Protein AF-D4M125-F1 (afdb_monomer_lite)

Foldseek 3Di:
DEDQDPVVQVVVCCVVPVADWDWDPVVCVVVVFTKIAGPDPVFRVWIWTDPPQWIWTAGPVGDIDIYGHDNPLQKKKWKWFDAPVDIDIDIGRALVVSLVVVVVQCVVRVHDDPSVVSSVQRVCCVVVVHQKDDDPTMIMGMDGDHD

pLDDT: mean 93.66, std 6.34, range [63.97, 98.5]

Structure (mmCIF, N/CA/C/O backbone):
data_AF-D4M125-F1
#
_entry.id   AF-D4M125-F1
#
loop_
_atom_site.group_PDB
_atom_site.id
_atom_site.type_symbol
_atom_site.label_atom_id
_atom_site.label_alt_id
_atom_site.label_comp_id
_atom_site.label_asym_id
_atom_site.label_entity_id
_atom_site.label_seq_id
_atom_site.pdbx_PDB_ins_code
_atom_site.Cartn_x
_atom_site.Cartn_y
_atom_site.Cartn_z
_atom_site.occupancy
_atom_site.B_iso_or_equiv
_atom_site.auth_seq_id
_atom_site.auth_comp_id
_atom_site.auth_asym_id
_atom_site.auth_atom_id
_atom_site.pdbx_PDB_model_num
ATOM 1 N N . MET A 1 1 ? -1.508 -0.559 -14.530 1.00 91.12 1 MET A N 1
ATOM 2 C CA . MET A 1 1 ? -2.003 -1.631 -13.635 1.00 91.12 1 MET A CA 1
ATOM 3 C C . MET A 1 1 ? -1.447 -1.411 -12.237 1.00 91.12 1 MET A C 1
ATOM 5 O O . MET A 1 1 ? -0.547 -0.586 -12.113 1.00 91.12 1 MET A O 1
ATOM 9 N N . THR A 1 2 ? -1.964 -2.113 -11.230 1.00 91.69 2 THR A N 1
ATOM 10 C CA . THR A 1 2 ? -1.519 -1.994 -9.834 1.00 91.69 2 THR A CA 1
ATOM 11 C C . THR A 1 2 ? -1.213 -3.380 -9.275 1.00 91.69 2 THR A C 1
ATOM 13 O O . THR A 1 2 ? -1.972 -4.312 -9.533 1.00 91.69 2 THR A O 1
ATOM 16 N N . VAL A 1 3 ? -0.116 -3.501 -8.535 1.00 90.19 3 VAL A N 1
ATOM 17 C CA . VAL A 1 3 ? 0.387 -4.733 -7.909 1.00 90.19 3 VAL A CA 1
ATOM 18 C C . VAL A 1 3 ? 0.738 -4.479 -6.445 1.00 90.19 3 VAL A C 1
ATOM 20 O O . VAL A 1 3 ? 0.875 -3.324 -6.035 1.00 90.19 3 VAL A O 1
ATOM 23 N N . LYS A 1 4 ? 0.899 -5.543 -5.653 1.00 86.69 4 LYS A N 1
ATOM 24 C CA . LYS A 1 4 ? 1.060 -5.434 -4.195 1.00 86.69 4 LYS A CA 1
ATOM 25 C C . LYS A 1 4 ? 2.495 -5.191 -3.743 1.00 86.69 4 LYS A C 1
ATOM 27 O O . LYS A 1 4 ? 2.733 -4.811 -2.600 1.00 86.69 4 LYS A O 1
ATOM 32 N N . SER A 1 5 ? 3.473 -5.435 -4.609 1.00 85.75 5 SER A N 1
ATOM 33 C CA . SER A 1 5 ? 4.883 -5.297 -4.256 1.00 85.75 5 SER A CA 1
ATOM 34 C C . SER A 1 5 ? 5.735 -4.880 -5.445 1.00 85.75 5 SER A C 1
ATOM 36 O O . SER A 1 5 ? 5.352 -5.046 -6.602 1.00 85.75 5 SER A O 1
ATOM 38 N N . ILE A 1 6 ? 6.931 -4.365 -5.154 1.00 88.00 6 ILE A N 1
ATOM 39 C CA . ILE A 1 6 ? 7.915 -4.044 -6.191 1.00 88.00 6 ILE A CA 1
ATOM 40 C C . ILE A 1 6 ? 8.361 -5.296 -6.959 1.00 88.00 6 ILE A C 1
ATOM 42 O O . ILE A 1 6 ? 8.605 -5.215 -8.157 1.00 88.00 6 ILE A O 1
ATOM 46 N N . GLN A 1 7 ? 8.408 -6.464 -6.306 1.00 90.94 7 GLN A N 1
ATOM 47 C CA . GLN A 1 7 ? 8.738 -7.725 -6.973 1.00 90.94 7 GLN A CA 1
ATOM 48 C C . GLN A 1 7 ? 7.661 -8.103 -7.994 1.00 90.94 7 GLN A C 1
ATOM 50 O O . GLN A 1 7 ? 7.986 -8.376 -9.144 1.00 90.94 7 GLN A O 1
ATOM 55 N N . GLU A 1 8 ? 6.384 -8.033 -7.608 1.00 93.56 8 GLU A N 1
ATOM 56 C CA . GLU A 1 8 ? 5.275 -8.246 -8.546 1.00 93.56 8 GLU A CA 1
ATOM 57 C C . GLU A 1 8 ? 5.295 -7.217 -9.683 1.00 93.56 8 GLU A C 1
ATOM 59 O O . GLU A 1 8 ? 4.947 -7.543 -10.816 1.00 93.56 8 GLU A O 1
ATOM 64 N N . ALA A 1 9 ? 5.736 -5.983 -9.413 1.00 95.62 9 ALA A N 1
ATOM 65 C CA . ALA A 1 9 ? 5.860 -4.975 -10.460 1.00 95.62 9 ALA A CA 1
ATOM 66 C C . ALA A 1 9 ? 6.909 -5.378 -11.491 1.00 95.62 9 ALA A C 1
ATOM 68 O O . ALA A 1 9 ? 6.642 -5.289 -12.687 1.00 95.62 9 ALA A O 1
ATOM 69 N N . TRP A 1 10 ? 8.069 -5.860 -11.042 1.00 96.06 10 TRP A N 1
ATOM 70 C CA . TRP A 1 10 ? 9.101 -6.390 -11.929 1.00 96.06 10 TRP A CA 1
ATOM 71 C C . TRP A 1 10 ? 8.623 -7.624 -12.702 1.00 96.06 10 TRP A C 1
ATOM 73 O O . TRP A 1 10 ? 8.891 -7.730 -13.898 1.00 96.06 10 TRP A O 1
ATOM 83 N N . ASP A 1 11 ? 7.851 -8.511 -12.072 1.00 95.81 11 ASP A N 1
ATOM 84 C CA . ASP A 1 11 ? 7.271 -9.678 -12.745 1.00 95.81 11 ASP A CA 1
ATOM 85 C C . ASP A 1 11 ? 6.280 -9.270 -13.853 1.00 95.81 11 ASP A C 1
ATOM 87 O O . ASP A 1 11 ? 6.273 -9.874 -14.927 1.00 95.81 11 ASP A O 1
ATOM 91 N N . GLU A 1 12 ? 5.460 -8.235 -13.635 1.00 96.75 12 GLU A N 1
ATOM 92 C CA . GLU A 1 12 ? 4.576 -7.676 -14.669 1.00 96.75 12 GLU A CA 1
ATOM 93 C C . GLU A 1 12 ? 5.353 -6.933 -15.762 1.00 96.75 12 GLU A C 1
ATOM 95 O O . GLU A 1 12 ? 5.063 -7.098 -16.949 1.00 96.75 12 GLU A O 1
ATOM 100 N N . VAL A 1 13 ? 6.380 -6.160 -15.396 1.00 97.00 13 VAL A N 1
ATOM 101 C CA . VAL A 1 13 ? 7.263 -5.493 -16.363 1.00 97.00 13 VAL A CA 1
ATOM 102 C C . VAL A 1 13 ? 7.910 -6.512 -17.296 1.00 97.00 13 VAL A C 1
ATOM 104 O O . VAL A 1 13 ? 7.877 -6.301 -18.503 1.00 97.00 13 VAL A O 1
ATOM 107 N N . ASN A 1 14 ? 8.379 -7.655 -16.791 1.00 95.25 14 ASN A N 1
ATOM 108 C CA . ASN A 1 14 ? 8.971 -8.719 -17.611 1.00 95.25 14 ASN A CA 1
ATOM 109 C C . ASN A 1 14 ? 7.987 -9.361 -18.608 1.00 95.25 14 ASN A C 1
ATOM 111 O O . ASN A 1 14 ? 8.410 -9.933 -19.612 1.00 95.25 14 ASN A O 1
ATOM 115 N N . LYS A 1 15 ? 6.671 -9.261 -18.376 1.00 95.50 15 LYS A N 1
ATOM 116 C CA . LYS A 1 15 ? 5.645 -9.698 -19.344 1.00 95.50 15 LYS A CA 1
ATOM 117 C C . LYS A 1 15 ? 5.403 -8.652 -20.433 1.00 95.50 15 LYS A C 1
ATOM 119 O O . LYS A 1 15 ? 5.080 -9.006 -21.564 1.00 95.50 15 LYS A O 1
ATOM 124 N N . ILE A 1 16 ? 5.511 -7.371 -20.079 1.00 94.31 16 ILE A N 1
ATOM 125 C CA . ILE A 1 16 ? 5.239 -6.219 -20.955 1.00 94.31 16 ILE A CA 1
ATOM 126 C C . ILE A 1 16 ? 6.472 -5.858 -21.797 1.00 94.31 16 ILE A C 1
ATOM 128 O O . ILE A 1 16 ? 6.336 -5.382 -22.924 1.00 94.31 16 ILE A O 1
ATOM 132 N N . PHE A 1 17 ? 7.663 -6.081 -21.246 1.00 94.06 17 PHE A N 1
ATOM 133 C CA . PHE A 1 17 ? 8.961 -5.715 -21.793 1.00 94.06 17 PHE A CA 1
ATOM 134 C C . PHE A 1 17 ? 9.794 -6.982 -22.047 1.00 94.06 17 PHE A C 1
ATOM 136 O O . PHE A 1 17 ? 10.616 -7.357 -21.215 1.00 94.06 17 PHE A O 1
ATOM 143 N N . PRO A 1 18 ? 9.579 -7.679 -23.178 1.00 87.69 18 PRO A N 1
ATOM 144 C CA . PRO A 1 18 ? 10.180 -8.987 -23.453 1.00 87.69 18 PRO A CA 1
ATOM 145 C C . PRO A 1 18 ? 11.632 -8.878 -23.957 1.00 87.69 18 PRO A C 1
ATOM 147 O O . PRO A 1 18 ? 12.039 -9.624 -24.846 1.00 87.69 18 PRO A O 1
ATOM 150 N N . TYR A 1 19 ? 12.395 -7.917 -23.441 1.00 91.00 19 TYR A N 1
ATOM 151 C CA . TYR A 1 19 ? 13.776 -7.650 -23.833 1.00 91.00 19 TYR A CA 1
ATOM 152 C C . TYR A 1 19 ? 14.682 -7.787 -22.619 1.00 91.00 19 TYR A C 1
ATOM 154 O O . TYR A 1 19 ? 14.288 -7.425 -21.511 1.00 91.00 19 TYR A O 1
ATOM 162 N N . ASP A 1 20 ? 15.917 -8.222 -22.844 1.00 94.94 20 ASP A N 1
ATOM 163 C CA . ASP A 1 20 ? 16.964 -8.055 -21.844 1.00 94.94 20 ASP A CA 1
ATOM 164 C C . ASP A 1 20 ? 17.232 -6.558 -21.630 1.00 94.94 20 ASP A C 1
ATOM 166 O O . ASP A 1 20 ? 17.145 -5.750 -22.564 1.00 94.94 20 ASP A O 1
ATOM 170 N N . TYR A 1 21 ? 17.547 -6.175 -20.395 1.00 96.56 21 TYR A N 1
ATOM 171 C CA . TYR A 1 21 ? 17.801 -4.788 -20.024 1.00 96.56 21 TYR A CA 1
ATOM 172 C C . TYR A 1 21 ? 18.906 -4.665 -18.982 1.00 96.56 21 TYR A C 1
ATOM 174 O O . TYR A 1 21 ? 19.098 -5.532 -18.130 1.00 96.56 21 TYR A O 1
ATOM 182 N N . GLU A 1 22 ? 19.608 -3.538 -19.020 1.00 97.69 22 GLU A N 1
ATOM 183 C CA . GLU A 1 22 ? 20.671 -3.206 -18.078 1.00 97.69 22 GLU A CA 1
ATOM 184 C C . GLU A 1 22 ? 20.505 -1.788 -17.544 1.00 97.69 22 GLU A C 1
ATOM 186 O O . GLU A 1 22 ? 20.029 -0.875 -18.227 1.00 97.69 22 GLU A O 1
ATOM 191 N N . LYS A 1 23 ? 20.918 -1.588 -16.290 1.00 98.06 23 LYS A N 1
ATOM 192 C CA . LYS A 1 23 ? 20.870 -0.275 -15.653 1.00 98.06 23 LYS A CA 1
ATOM 193 C C . LYS A 1 23 ? 21.834 0.680 -16.353 1.00 98.06 23 LYS A C 1
ATOM 195 O O . LYS A 1 23 ? 23.032 0.426 -16.435 1.00 98.06 23 LYS A O 1
ATOM 200 N N . ASN A 1 24 ? 21.329 1.832 -16.778 1.00 98.00 24 ASN A N 1
ATOM 201 C CA . ASN A 1 24 ? 22.149 2.899 -17.332 1.00 98.00 24 ASN A CA 1
ATOM 202 C C . ASN A 1 24 ? 22.497 3.902 -16.229 1.00 98.00 24 ASN A C 1
ATOM 204 O O . ASN A 1 24 ? 21.663 4.711 -15.816 1.00 98.00 24 ASN A O 1
ATOM 208 N N . GLU A 1 25 ? 23.737 3.852 -15.743 1.00 98.19 25 GLU A N 1
ATOM 209 C CA . GLU A 1 25 ? 24.190 4.684 -14.622 1.00 98.19 25 GLU A CA 1
ATOM 210 C C . GLU A 1 25 ? 24.164 6.185 -14.937 1.00 98.19 25 GLU A C 1
ATOM 212 O O . GLU A 1 25 ? 23.808 6.995 -14.081 1.00 98.19 25 GLU A O 1
ATOM 217 N N . THR A 1 26 ? 24.493 6.581 -16.170 1.00 98.00 26 THR A N 1
ATOM 218 C CA . THR A 1 26 ? 24.465 7.993 -16.573 1.00 98.00 26 THR A CA 1
ATOM 219 C C . THR A 1 26 ? 23.039 8.533 -16.600 1.00 98.00 26 THR A C 1
ATOM 221 O O . THR A 1 26 ? 22.777 9.586 -16.019 1.00 98.00 26 THR A O 1
ATOM 224 N N . ALA A 1 27 ? 22.108 7.806 -17.222 1.00 97.38 27 ALA A N 1
ATOM 225 C CA . ALA A 1 27 ? 20.701 8.190 -17.262 1.00 97.38 27 ALA A CA 1
ATOM 226 C C . ALA A 1 27 ? 20.093 8.209 -15.854 1.00 97.38 27 ALA A C 1
ATOM 228 O O . ALA A 1 27 ? 19.460 9.193 -15.476 1.00 97.38 27 ALA A O 1
ATOM 229 N N . SER A 1 28 ? 20.377 7.178 -15.052 1.00 98.31 28 SER A N 1
ATOM 230 C CA . SER A 1 28 ? 19.891 7.080 -13.672 1.00 98.31 28 SER A CA 1
ATOM 231 C C . SER A 1 28 ? 20.346 8.272 -12.826 1.00 98.31 28 SER A C 1
ATOM 233 O O . SER A 1 28 ? 19.556 8.896 -12.119 1.00 98.31 28 SER A O 1
ATOM 235 N N . LYS A 1 29 ? 21.630 8.639 -12.935 1.00 98.06 29 LYS A N 1
ATOM 236 C CA . LYS A 1 29 ? 22.196 9.791 -12.228 1.00 98.06 29 LYS A CA 1
ATOM 237 C C . LYS A 1 29 ? 21.549 11.108 -12.657 1.00 98.06 29 LYS A C 1
ATOM 239 O O . LYS A 1 29 ? 21.297 11.955 -11.806 1.00 98.06 29 LYS A O 1
ATOM 244 N N . ASN A 1 30 ? 21.301 11.288 -13.953 1.00 98.00 30 ASN A N 1
ATOM 245 C CA . ASN A 1 30 ? 20.698 12.512 -14.480 1.00 98.00 30 ASN A CA 1
ATOM 246 C C . ASN A 1 30 ? 19.226 12.657 -14.071 1.00 98.00 30 ASN A C 1
ATOM 248 O O . ASN A 1 30 ? 18.772 13.771 -13.827 1.00 98.00 30 ASN A O 1
ATOM 252 N N . ALA A 1 31 ? 18.494 11.545 -13.995 1.00 97.00 31 ALA A N 1
ATOM 253 C CA . ALA A 1 31 ? 17.075 11.531 -13.660 1.00 97.00 31 ALA A CA 1
ATOM 254 C C . ALA A 1 31 ? 16.798 11.564 -12.146 1.00 97.00 31 ALA A C 1
ATOM 256 O O . ALA A 1 31 ? 15.744 12.035 -11.724 1.00 97.00 31 ALA A O 1
ATOM 257 N N . GLY A 1 32 ? 17.741 11.086 -11.328 1.00 97.81 32 GLY A N 1
ATOM 258 C CA . GLY A 1 32 ? 17.578 10.970 -9.875 1.00 97.81 32 GLY A CA 1
ATOM 259 C C . GLY A 1 32 ? 16.877 9.684 -9.425 1.00 97.81 32 GLY A C 1
ATOM 260 O O . GLY A 1 32 ? 16.528 9.566 -8.254 1.00 97.81 32 GLY A O 1
ATOM 261 N N . TYR A 1 33 ? 16.687 8.723 -10.329 1.00 97.25 33 TYR A N 1
ATOM 262 C CA . TYR A 1 33 ? 16.075 7.420 -10.072 1.00 97.25 33 TYR A CA 1
ATOM 263 C C . TYR A 1 33 ? 16.640 6.357 -11.034 1.00 97.25 33 TYR A C 1
ATOM 265 O O . TYR A 1 33 ? 17.183 6.729 -12.076 1.00 97.25 33 TYR A O 1
ATOM 273 N N . PRO A 1 34 ? 16.577 5.048 -10.718 1.00 98.44 34 PRO A N 1
ATOM 274 C CA . PRO A 1 34 ? 17.118 4.014 -11.597 1.00 98.44 34 PRO A CA 1
ATOM 275 C C . PRO A 1 34 ? 16.403 3.953 -12.954 1.00 98.44 34 PRO A C 1
ATOM 277 O O . PRO A 1 34 ? 15.175 3.925 -13.032 1.00 98.44 34 PRO A O 1
ATOM 280 N N . ILE A 1 35 ? 17.194 3.896 -14.025 1.00 98.44 35 ILE A N 1
ATOM 281 C CA . ILE A 1 35 ? 16.732 3.712 -15.402 1.00 98.44 35 ILE A CA 1
ATOM 282 C C . ILE A 1 35 ? 17.445 2.501 -15.999 1.00 98.44 35 ILE A C 1
ATOM 284 O O . ILE A 1 35 ? 18.674 2.407 -15.933 1.00 98.44 35 ILE A O 1
ATOM 288 N N . TYR A 1 36 ? 16.677 1.611 -16.620 1.00 98.19 36 TYR A N 1
ATOM 289 C CA . TYR A 1 36 ? 17.164 0.395 -17.266 1.00 98.19 36 TYR A CA 1
ATOM 290 C C . TYR A 1 36 ? 16.824 0.429 -18.751 1.00 98.19 36 TYR A C 1
ATOM 292 O O . TYR A 1 36 ? 15.652 0.512 -19.100 1.00 98.19 36 TYR A O 1
ATOM 300 N N . TYR A 1 37 ? 17.827 0.381 -19.622 1.00 97.94 37 TYR A N 1
ATOM 301 C CA . TYR A 1 37 ? 17.621 0.372 -21.072 1.00 97.94 37 TYR A CA 1
ATOM 302 C C . TYR A 1 37 ? 17.652 -1.052 -21.608 1.00 97.94 37 TYR A C 1
ATOM 304 O O . TYR A 1 37 ? 18.399 -1.888 -21.102 1.00 97.94 37 TYR A O 1
ATOM 312 N N . SER A 1 38 ? 16.878 -1.298 -22.663 1.00 97.38 38 SER A N 1
ATOM 313 C CA . SER A 1 38 ? 16.978 -2.520 -23.459 1.00 97.38 38 SER A CA 1
ATOM 314 C C . SER A 1 38 ? 18.395 -2.705 -24.009 1.00 97.38 38 SER A C 1
ATOM 316 O O . SER A 1 38 ? 19.002 -1.763 -24.522 1.00 97.38 38 SER A O 1
ATOM 318 N N . THR A 1 39 ? 18.906 -3.932 -23.953 1.00 95.19 39 THR A N 1
ATOM 319 C CA . THR A 1 39 ? 20.179 -4.322 -24.582 1.00 95.19 39 THR A CA 1
ATOM 320 C C . THR A 1 39 ? 19.987 -4.888 -25.993 1.00 95.19 39 THR A C 1
ATOM 322 O O . THR A 1 39 ? 20.963 -5.151 -26.698 1.00 95.19 39 THR A O 1
ATOM 325 N N . THR A 1 40 ? 18.738 -5.043 -26.447 1.00 92.81 40 THR A N 1
ATOM 326 C CA . THR A 1 40 ? 18.417 -5.559 -27.786 1.00 92.81 40 THR A CA 1
ATOM 327 C C . THR A 1 40 ? 18.662 -4.492 -28.854 1.00 92.81 40 THR A C 1
ATOM 329 O O . THR A 1 40 ? 18.183 -3.367 -28.724 1.00 92.81 40 THR A O 1
ATOM 332 N N . SER A 1 41 ? 19.356 -4.847 -29.945 1.00 89.25 41 SER A N 1
ATOM 333 C CA . SER A 1 41 ? 19.747 -3.918 -31.022 1.00 89.25 41 SER A CA 1
ATOM 334 C C . SER A 1 41 ? 18.588 -3.155 -31.658 1.00 89.25 41 SER A C 1
ATOM 336 O O . SER A 1 41 ? 18.737 -1.980 -31.983 1.00 89.25 41 SER A O 1
ATOM 338 N N . ASP A 1 42 ? 17.442 -3.811 -31.805 1.00 90.12 42 ASP A N 1
ATOM 339 C CA . ASP A 1 42 ? 16.304 -3.272 -32.553 1.00 90.12 42 ASP A CA 1
ATOM 340 C C . ASP A 1 42 ? 15.419 -2.358 -31.693 1.00 90.12 42 ASP A C 1
ATOM 342 O O . ASP A 1 42 ? 14.537 -1.693 -32.220 1.00 90.12 42 ASP A O 1
ATOM 346 N N . HIS A 1 43 ? 15.672 -2.313 -30.379 1.00 92.31 43 HIS A N 1
ATOM 347 C CA . HIS A 1 43 ? 14.820 -1.662 -29.383 1.00 92.31 43 HIS A CA 1
ATOM 348 C C . HIS A 1 43 ? 15.629 -0.923 -28.307 1.00 92.31 43 HIS A C 1
ATOM 350 O O . HIS A 1 43 ? 15.183 -0.797 -27.167 1.00 92.31 43 HIS A O 1
ATOM 356 N N . GLN A 1 44 ? 16.828 -0.438 -28.647 1.00 92.62 44 GLN A N 1
ATOM 357 C CA . GLN A 1 44 ? 17.759 0.204 -27.701 1.00 92.62 44 GLN A CA 1
ATOM 358 C C . GLN A 1 44 ? 17.191 1.469 -27.041 1.00 92.62 44 GLN A C 1
ATOM 360 O O . GLN A 1 44 ? 17.668 1.880 -25.987 1.00 92.62 44 GLN A O 1
ATOM 365 N N . ASN A 1 45 ? 16.174 2.087 -27.647 1.00 94.19 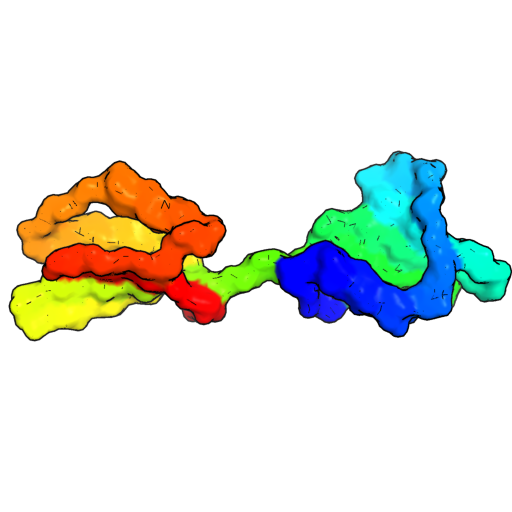45 ASN A N 1
ATOM 366 C CA . ASN A 1 45 ? 15.506 3.274 -27.118 1.00 94.19 45 ASN A CA 1
ATOM 367 C C . ASN A 1 45 ? 14.285 2.945 -26.251 1.00 94.19 45 ASN A C 1
ATOM 369 O O . ASN A 1 45 ? 13.559 3.859 -25.876 1.00 94.19 45 ASN A O 1
ATOM 373 N N . ASN A 1 46 ? 14.050 1.674 -25.925 1.00 96.94 46 ASN A N 1
ATOM 374 C CA . ASN A 1 46 ? 13.062 1.267 -24.933 1.00 96.94 46 ASN A CA 1
ATOM 375 C C . ASN A 1 46 ? 13.724 1.226 -23.544 1.00 96.94 46 ASN A C 1
ATOM 377 O O . ASN A 1 46 ? 14.851 0.740 -23.406 1.00 96.94 46 ASN A O 1
ATOM 381 N N . TRP A 1 47 ? 13.037 1.703 -22.502 1.00 97.94 47 TRP A N 1
ATOM 382 C CA . TRP A 1 47 ? 13.583 1.716 -21.138 1.00 97.94 47 TRP A CA 1
ATOM 383 C C . TRP A 1 47 ? 12.516 1.568 -20.055 1.00 97.94 47 TRP A C 1
ATOM 385 O O . TRP A 1 47 ? 11.334 1.825 -20.267 1.00 97.94 47 TRP A O 1
ATOM 395 N N . ILE A 1 48 ? 12.958 1.193 -18.860 1.00 98.50 48 ILE A N 1
ATOM 396 C CA . ILE A 1 48 ? 12.151 1.097 -17.648 1.00 98.50 48 ILE A CA 1
ATOM 397 C C . ILE A 1 48 ? 12.660 2.145 -16.657 1.00 98.50 48 ILE A C 1
ATOM 399 O O . ILE A 1 48 ? 13.855 2.190 -16.358 1.00 98.50 48 ILE A O 1
ATOM 403 N N . SER A 1 49 ? 11.758 2.977 -16.143 1.00 98.31 49 SER A N 1
ATOM 404 C CA . SER A 1 49 ? 12.023 3.909 -15.044 1.00 98.31 49 SER A CA 1
ATOM 405 C C . SER A 1 49 ? 11.501 3.316 -13.738 1.00 98.31 49 SER A C 1
ATOM 407 O O . SER A 1 49 ? 10.301 3.064 -13.617 1.00 98.31 49 SER A O 1
ATOM 409 N N . ASP A 1 50 ? 12.377 3.127 -12.754 1.00 97.50 50 ASP A N 1
ATOM 410 C CA . ASP A 1 50 ? 11.985 2.747 -11.396 1.00 97.50 50 ASP A CA 1
ATOM 411 C C . ASP A 1 50 ? 11.778 4.003 -10.552 1.00 97.50 50 ASP A C 1
ATOM 413 O O . ASP A 1 50 ? 12.732 4.665 -10.157 1.00 97.50 50 ASP A O 1
ATOM 417 N N . LEU A 1 51 ? 10.519 4.355 -10.301 1.00 95.62 51 LEU A N 1
ATOM 418 C CA . LEU A 1 51 ? 10.135 5.587 -9.610 1.00 95.62 51 LEU A CA 1
ATOM 419 C C . LEU A 1 51 ? 9.817 5.344 -8.124 1.00 95.62 51 LEU A C 1
ATOM 421 O O . LEU A 1 51 ? 9.261 6.215 -7.455 1.00 95.62 51 LEU A O 1
ATOM 425 N N . GLY A 1 52 ? 10.142 4.159 -7.597 1.00 90.06 52 GLY A N 1
ATOM 426 C CA . GLY A 1 52 ? 9.913 3.763 -6.207 1.00 90.06 52 GLY A CA 1
ATOM 427 C C . GLY A 1 52 ? 8.480 3.311 -5.914 1.00 90.06 52 GLY A C 1
ATOM 428 O O . GLY A 1 52 ? 8.283 2.224 -5.382 1.00 90.06 52 GLY A O 1
ATOM 429 N N . ASN A 1 53 ? 7.468 4.101 -6.288 1.00 88.75 53 ASN A N 1
ATOM 430 C CA . ASN A 1 53 ? 6.048 3.737 -6.128 1.00 88.75 53 ASN A CA 1
ATOM 431 C C . ASN A 1 53 ? 5.413 3.149 -7.399 1.00 88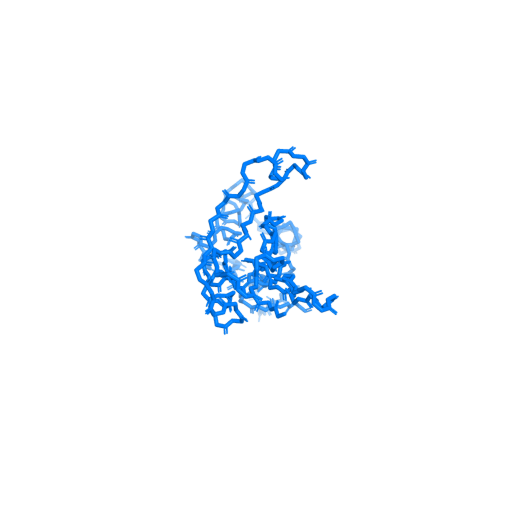.75 53 ASN A C 1
ATOM 433 O O . ASN A 1 53 ? 4.243 2.762 -7.400 1.00 88.75 53 ASN A O 1
ATOM 437 N N . ARG A 1 54 ? 6.160 3.115 -8.503 1.00 96.06 54 ARG A N 1
ATOM 438 C CA . ARG A 1 54 ? 5.753 2.500 -9.765 1.00 96.06 54 ARG A CA 1
ATOM 439 C C . ARG A 1 54 ? 6.966 2.195 -10.630 1.00 96.06 54 ARG A C 1
ATOM 441 O O . ARG A 1 54 ? 7.974 2.897 -10.554 1.00 96.06 54 ARG A O 1
ATOM 448 N N . LEU A 1 55 ? 6.806 1.223 -11.516 1.00 98.12 55 LEU A N 1
ATOM 449 C CA . LEU A 1 55 ? 7.669 1.048 -12.676 1.00 98.12 55 LEU A CA 1
ATOM 450 C C . LEU A 1 55 ? 6.957 1.611 -13.907 1.00 98.12 55 LEU A C 1
ATOM 452 O O . LEU A 1 55 ? 5.779 1.328 -14.140 1.00 98.12 55 LEU A O 1
ATOM 456 N N . GLU A 1 56 ? 7.665 2.414 -14.691 1.00 98.25 56 GLU A N 1
ATOM 457 C CA . GLU A 1 56 ? 7.168 2.952 -15.955 1.00 98.25 56 GLU A CA 1
ATOM 458 C C . GLU A 1 56 ? 7.966 2.364 -17.115 1.00 98.25 56 GLU A C 1
ATOM 460 O O . GLU A 1 56 ? 9.163 2.610 -17.249 1.00 98.25 56 GLU A O 1
ATOM 465 N N . VAL A 1 57 ? 7.292 1.579 -17.951 1.00 98.12 57 VAL A N 1
ATOM 466 C CA . VAL A 1 57 ? 7.857 0.974 -19.157 1.00 98.12 57 VAL A CA 1
ATOM 467 C C . VAL A 1 57 ? 7.626 1.920 -20.325 1.00 98.12 57 VAL A C 1
ATOM 469 O O . VAL A 1 57 ? 6.479 2.241 -20.628 1.00 98.12 57 VAL A O 1
ATOM 472 N N . ASN A 1 58 ? 8.696 2.357 -20.978 1.00 97.88 58 ASN A N 1
ATOM 473 C CA . ASN A 1 58 ? 8.676 3.326 -22.066 1.00 97.88 58 ASN A CA 1
ATOM 474 C C . ASN A 1 58 ? 9.142 2.674 -23.367 1.00 97.88 58 ASN A C 1
ATOM 476 O O . ASN A 1 58 ? 10.163 1.981 -23.401 1.00 97.88 58 ASN A O 1
ATOM 480 N N . PHE A 1 59 ? 8.395 2.931 -24.435 1.00 96.69 59 PHE A N 1
ATOM 481 C CA . PHE A 1 59 ? 8.666 2.427 -25.773 1.00 96.69 59 PHE A CA 1
ATOM 482 C C . PHE A 1 59 ? 9.074 3.569 -26.706 1.00 96.69 59 PHE A C 1
ATOM 484 O O . PHE A 1 59 ? 8.588 4.695 -26.601 1.00 96.69 59 PHE A O 1
ATOM 491 N N . GLU A 1 60 ? 9.945 3.265 -27.659 1.00 94.38 60 GLU A N 1
ATOM 492 C CA . GLU A 1 60 ? 10.496 4.200 -28.644 1.00 94.38 60 GLU A CA 1
ATOM 493 C C . GLU A 1 60 ? 9.441 4.794 -29.590 1.00 94.38 60 GLU A C 1
ATOM 495 O O . GLU A 1 60 ? 9.663 5.845 -30.188 1.00 94.38 60 GLU A O 1
ATOM 500 N N . ASP A 1 61 ? 8.266 4.165 -29.680 1.00 93.81 61 ASP A N 1
ATOM 501 C CA . ASP A 1 61 ? 7.093 4.691 -30.385 1.00 93.81 61 ASP A CA 1
ATOM 502 C C . ASP A 1 61 ? 6.314 5.757 -29.584 1.00 93.81 61 ASP A C 1
ATOM 504 O O . ASP A 1 61 ? 5.281 6.251 -30.039 1.00 93.81 61 ASP A O 1
ATOM 508 N N . GLY A 1 62 ? 6.812 6.126 -28.400 1.00 93.69 62 GLY A N 1
ATOM 509 C CA . GLY A 1 62 ? 6.247 7.149 -27.525 1.00 93.69 62 GLY A CA 1
ATOM 510 C C . GLY A 1 62 ? 5.168 6.641 -26.569 1.00 93.69 62 GLY A C 1
ATOM 511 O O . GLY A 1 62 ? 4.623 7.436 -25.802 1.00 93.69 62 GLY A O 1
ATOM 512 N N . ARG A 1 63 ? 4.834 5.344 -26.583 1.00 96.00 63 ARG A N 1
ATOM 513 C CA . ARG A 1 63 ? 3.915 4.758 -25.598 1.00 96.00 63 ARG A CA 1
ATOM 514 C C . ARG A 1 63 ? 4.617 4.532 -24.262 1.00 96.00 63 ARG A C 1
ATOM 516 O O . ARG A 1 63 ? 5.789 4.165 -24.218 1.00 96.00 63 ARG A O 1
ATOM 523 N N . SER A 1 64 ? 3.859 4.647 -23.172 1.00 96.88 64 SER A N 1
ATOM 524 C CA . SER A 1 64 ? 4.298 4.186 -21.856 1.00 96.88 64 SER A CA 1
ATOM 525 C C . SER A 1 64 ? 3.220 3.378 -21.133 1.00 96.88 64 SER A C 1
ATOM 527 O O . SER A 1 64 ? 2.017 3.565 -21.338 1.00 96.88 64 SER A O 1
ATOM 529 N N . VAL A 1 65 ? 3.660 2.439 -20.296 1.00 97.69 65 VAL A N 1
ATOM 530 C CA . VAL A 1 65 ? 2.805 1.599 -19.454 1.00 97.69 65 VAL A CA 1
ATOM 531 C C . VAL A 1 65 ? 3.279 1.711 -18.014 1.00 97.69 65 VAL A C 1
ATOM 533 O O . VAL A 1 65 ? 4.443 1.476 -17.709 1.00 97.69 65 VAL A O 1
ATOM 536 N N . ASN A 1 66 ? 2.356 2.051 -17.116 1.00 97.81 66 ASN A N 1
ATOM 537 C CA . ASN A 1 66 ? 2.637 2.191 -15.692 1.00 97.81 66 ASN A CA 1
ATOM 538 C C . ASN A 1 66 ? 2.185 0.951 -14.908 1.00 97.81 66 ASN A C 1
ATOM 540 O O . ASN A 1 66 ? 1.027 0.519 -15.014 1.00 97.81 66 ASN A O 1
ATOM 544 N N . VAL A 1 67 ? 3.087 0.429 -14.080 1.00 97.00 67 VAL A N 1
ATOM 545 C CA . VAL A 1 67 ? 2.850 -0.629 -13.094 1.00 97.00 67 VAL A CA 1
ATOM 546 C C . VAL A 1 67 ? 3.024 -0.017 -11.706 1.00 97.00 67 VAL A C 1
ATOM 548 O O . VAL A 1 67 ? 4.138 0.170 -11.229 1.00 97.00 67 VAL A O 1
ATOM 551 N N . TRP A 1 68 ? 1.913 0.366 -11.084 1.00 95.50 68 TRP A N 1
ATOM 552 C CA . TRP A 1 68 ? 1.896 0.989 -9.763 1.00 95.50 68 TRP A CA 1
ATOM 553 C C . TRP A 1 68 ? 2.098 -0.055 -8.672 1.00 95.50 68 TRP A C 1
ATOM 555 O O . TRP A 1 68 ? 1.420 -1.081 -8.669 1.00 95.50 68 TRP A O 1
ATOM 565 N N . VAL A 1 69 ? 2.991 0.229 -7.730 1.00 90.31 69 VAL A N 1
ATOM 566 C CA . VAL A 1 69 ? 3.145 -0.551 -6.504 1.00 90.31 69 VAL A CA 1
ATOM 567 C C . VAL A 1 69 ? 2.261 0.092 -5.453 1.00 90.31 69 VAL A C 1
ATOM 569 O O . VAL A 1 69 ? 2.537 1.199 -4.996 1.00 90.31 69 VAL A O 1
ATOM 572 N N . ASN A 1 70 ? 1.194 -0.603 -5.078 1.00 84.12 70 ASN A N 1
ATOM 573 C CA . ASN A 1 70 ? 0.405 -0.242 -3.916 1.00 84.12 70 ASN A CA 1
ATOM 574 C C . ASN A 1 70 ? 0.472 -1.393 -2.911 1.00 84.12 70 ASN A C 1
ATOM 576 O O . ASN A 1 70 ? -0.231 -2.392 -3.052 1.00 84.12 70 ASN A O 1
ATOM 580 N N . SER A 1 71 ? 1.364 -1.253 -1.930 1.00 63.97 71 SER A N 1
ATOM 581 C CA . SER A 1 71 ? 1.508 -2.209 -0.830 1.00 63.97 71 SER A CA 1
ATOM 582 C C . SER A 1 71 ? 0.449 -2.037 0.252 1.00 63.97 71 SER A C 1
ATOM 584 O O . SER A 1 71 ? 0.377 -2.869 1.154 1.00 63.97 71 SER A O 1
ATOM 586 N N . GLU A 1 72 ? -0.344 -0.962 0.205 1.00 64.94 72 GLU A N 1
ATOM 587 C CA . GLU A 1 72 ? -1.482 -0.814 1.097 1.00 64.94 72 GLU A CA 1
ATOM 588 C C . GLU A 1 72 ? -2.552 -1.800 0.626 1.00 64.94 72 GLU A C 1
ATOM 590 O O . GLU A 1 72 ? -3.370 -1.520 -0.252 1.00 64.94 72 GLU A O 1
ATOM 595 N N . GLU A 1 73 ? -2.563 -2.994 1.224 1.00 66.56 73 GLU A N 1
ATOM 596 C CA . GLU A 1 73 ? -3.854 -3.628 1.437 1.00 66.56 73 GLU A CA 1
ATOM 597 C C . GLU A 1 73 ? -4.655 -2.637 2.275 1.00 66.56 73 GLU A C 1
ATOM 599 O O . GLU A 1 73 ? -4.420 -2.495 3.481 1.00 66.56 73 GLU A O 1
ATOM 604 N N . TYR A 1 74 ? -5.546 -1.900 1.599 1.00 75.00 74 TYR A N 1
ATOM 605 C CA . TYR A 1 74 ? -6.567 -1.108 2.264 1.00 75.00 74 TYR A CA 1
ATOM 606 C C . TYR A 1 74 ? -7.147 -1.971 3.362 1.00 75.00 74 TYR A C 1
ATOM 608 O O . TYR A 1 74 ? -7.448 -3.149 3.144 1.00 75.00 74 TYR A O 1
ATOM 616 N N . HIS A 1 75 ? -7.214 -1.410 4.552 1.00 87.06 75 HIS A N 1
ATOM 617 C CA . HIS A 1 75 ? -7.714 -2.114 5.699 1.00 87.06 75 HIS A CA 1
ATOM 618 C C . HIS A 1 75 ? -8.496 -1.158 6.571 1.00 87.06 75 HIS A C 1
ATOM 620 O O . HIS A 1 75 ? -8.337 0.060 6.510 1.00 87.06 75 HIS A O 1
ATOM 626 N N . HIS A 1 76 ? -9.338 -1.750 7.392 1.00 94.50 76 HIS A N 1
ATOM 627 C CA . HIS A 1 76 ? -10.121 -1.052 8.381 1.00 94.50 76 HIS A CA 1
ATOM 628 C C . HIS A 1 76 ? -10.155 -1.847 9.674 1.00 94.50 76 HIS A C 1
ATOM 630 O O . HIS A 1 76 ? -9.725 -3.004 9.751 1.00 94.50 76 HIS A O 1
ATOM 636 N N . PHE A 1 77 ? -10.687 -1.212 10.703 1.00 96.75 77 PHE A N 1
ATOM 637 C CA . PHE A 1 77 ? -10.825 -1.756 12.033 1.00 96.75 77 PHE A CA 1
ATOM 638 C C . PHE A 1 77 ? -12.304 -1.889 12.361 1.00 96.75 77 PHE A C 1
ATOM 640 O O . PHE A 1 77 ? -13.051 -0.917 12.323 1.00 96.75 77 PHE A O 1
ATOM 647 N N . GLU A 1 78 ? -12.720 -3.100 12.707 1.00 98.06 78 GLU A N 1
ATOM 648 C CA . GLU A 1 78 ? -13.989 -3.351 13.381 1.00 98.06 78 GLU A CA 1
ATOM 649 C C . GLU A 1 78 ? -13.737 -3.280 14.890 1.00 98.06 78 GLU A C 1
ATOM 651 O O . GLU A 1 78 ? -13.052 -4.138 15.454 1.00 98.06 78 GLU A O 1
ATOM 656 N N . VAL A 1 79 ? -14.285 -2.260 15.544 1.00 98.06 79 VAL A N 1
ATOM 657 C CA . VAL A 1 79 ? -14.304 -2.115 17.000 1.00 98.06 79 VAL A CA 1
ATOM 658 C C . VAL A 1 79 ? -15.629 -2.653 17.519 1.00 98.06 79 VAL A C 1
ATOM 660 O O . VAL A 1 79 ? -16.696 -2.155 17.163 1.00 98.06 79 VAL A O 1
ATOM 663 N N . THR A 1 80 ? -15.575 -3.647 18.397 1.00 97.75 80 THR A N 1
ATOM 664 C CA . THR A 1 80 ? -16.752 -4.174 19.093 1.00 97.75 80 THR A CA 1
ATOM 665 C C . THR A 1 80 ? -16.708 -3.788 20.558 1.00 97.75 80 THR A C 1
ATOM 667 O O . THR A 1 80 ? -15.692 -3.998 21.211 1.00 97.75 80 THR A O 1
ATOM 670 N N . VAL A 1 81 ? -17.809 -3.273 21.101 1.00 96.19 81 VAL A N 1
ATOM 671 C CA . VAL A 1 81 ? -17.931 -2.896 22.516 1.00 96.19 81 VAL A CA 1
ATOM 672 C C . VAL A 1 81 ? -19.108 -3.629 23.147 1.00 96.19 81 VAL A C 1
ATOM 674 O O . VAL A 1 81 ? -20.243 -3.533 22.679 1.00 96.19 81 VAL A O 1
ATOM 677 N N . SER A 1 82 ? -18.846 -4.321 24.248 1.00 90.88 82 SER A N 1
ATOM 678 C CA . SER A 1 82 ? -19.839 -5.017 25.061 1.00 90.88 82 SER A CA 1
ATOM 679 C C . SER A 1 82 ? -20.433 -4.065 26.101 1.00 90.88 82 SER A C 1
ATOM 681 O O . SER A 1 82 ? -19.849 -3.804 27.158 1.00 90.88 82 SER A O 1
ATOM 683 N N . GLY A 1 83 ? -21.625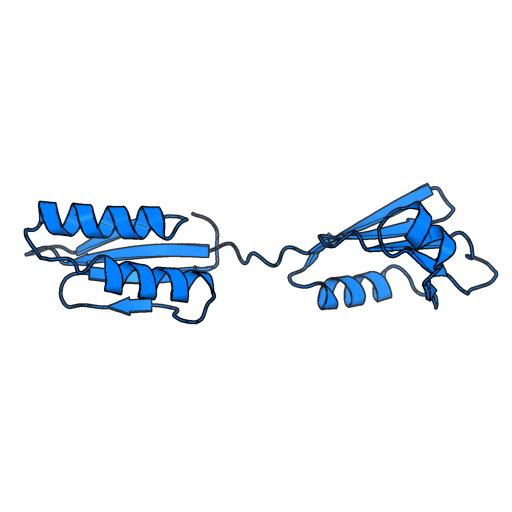 -3.549 25.809 1.00 78.44 83 GLY A N 1
ATOM 684 C CA . GLY A 1 83 ? -22.476 -2.874 26.785 1.00 78.44 83 GLY A CA 1
ATOM 685 C C . GLY A 1 83 ? -23.223 -3.877 27.671 1.00 78.44 83 GLY A C 1
ATOM 686 O O . GLY A 1 83 ? -23.188 -5.083 27.449 1.00 78.44 83 GLY A O 1
ATOM 687 N N . LYS A 1 84 ? -23.945 -3.384 28.690 1.00 76.88 84 LYS A N 1
ATOM 688 C CA . LYS A 1 84 ? -24.630 -4.240 29.687 1.00 76.88 84 LYS A CA 1
ATOM 689 C C . LYS A 1 84 ? -25.495 -5.346 29.063 1.00 76.88 84 LYS A C 1
ATOM 691 O O . LYS A 1 84 ? -25.408 -6.490 29.491 1.00 76.88 84 LYS A O 1
ATOM 696 N N . SER A 1 85 ? -26.328 -4.987 28.086 1.00 84.00 85 SER A N 1
ATOM 697 C CA . SER A 1 85 ? -27.298 -5.901 27.457 1.00 84.00 85 SER A CA 1
ATOM 698 C C . SER A 1 85 ? -27.170 -5.972 25.934 1.00 84.00 85 SER A C 1
ATOM 700 O O . SER A 1 85 ? -27.930 -6.693 25.298 1.00 84.00 85 SER A O 1
ATOM 702 N N . HIS A 1 86 ? -26.256 -5.197 25.346 1.00 87.12 86 HIS A N 1
ATOM 703 C CA . HIS A 1 86 ? -26.126 -5.031 23.901 1.00 87.12 86 HIS A CA 1
ATOM 704 C C . HIS A 1 86 ? -24.658 -4.896 23.523 1.00 87.12 86 HIS A C 1
ATOM 706 O O . HIS A 1 86 ? -23.881 -4.308 24.275 1.00 87.12 86 HIS A O 1
ATOM 712 N N . ASN A 1 87 ? -24.323 -5.376 22.330 1.00 89.81 87 ASN A N 1
ATOM 713 C CA . ASN A 1 87 ? -23.025 -5.151 21.716 1.00 89.81 87 ASN A CA 1
ATOM 714 C C . ASN A 1 87 ? -23.154 -4.057 20.660 1.00 89.81 87 ASN A C 1
ATOM 716 O O . ASN A 1 87 ? -24.126 -4.029 19.903 1.00 89.81 87 ASN A O 1
ATOM 720 N N . PHE A 1 88 ? -22.164 -3.180 20.614 1.00 93.19 88 PHE A N 1
ATOM 721 C CA . PHE A 1 88 ? -22.045 -2.105 19.641 1.00 93.19 88 PHE A CA 1
ATOM 722 C C . PHE A 1 88 ? -20.872 -2.410 18.717 1.00 93.19 88 PHE A C 1
ATOM 724 O O . PHE A 1 88 ? -19.873 -2.976 19.160 1.00 93.19 88 PHE A O 1
ATOM 731 N N . SER A 1 89 ? -21.004 -2.045 17.446 1.00 95.12 89 SER A N 1
ATOM 732 C CA . SER A 1 89 ? -19.944 -2.181 16.451 1.00 95.12 89 SER A CA 1
ATOM 733 C C . SER A 1 89 ? -19.689 -0.825 15.817 1.00 95.12 89 SER A C 1
ATOM 735 O O . SER A 1 89 ? -20.636 -0.108 15.494 1.00 95.12 89 SER A O 1
ATOM 737 N N . TYR A 1 90 ? -18.421 -0.504 15.622 1.00 96.69 90 TYR A N 1
ATOM 738 C CA . TYR A 1 90 ? -17.957 0.681 14.921 1.00 96.69 90 TYR A CA 1
ATOM 739 C C . TYR A 1 90 ? -16.884 0.265 13.919 1.00 96.69 90 TYR A C 1
ATOM 741 O O . TYR A 1 90 ? -16.094 -0.631 14.206 1.00 96.69 90 TYR A O 1
ATOM 749 N N . VAL A 1 91 ? -16.898 0.868 12.735 1.00 97.62 91 VAL A N 1
ATOM 750 C CA . VAL A 1 91 ? -15.923 0.591 11.680 1.00 97.62 91 VAL A CA 1
ATOM 751 C C . VAL A 1 91 ? -15.183 1.881 11.377 1.00 97.62 91 VAL A C 1
ATOM 753 O O . VAL A 1 91 ? -15.820 2.918 11.197 1.00 97.62 91 VAL A O 1
ATOM 756 N N . CYS A 1 92 ? -13.857 1.821 11.339 1.00 96.19 92 CYS A N 1
ATOM 757 C CA . CYS A 1 92 ? -13.013 2.979 11.073 1.00 96.19 92 CYS A CA 1
ATOM 758 C C . CYS A 1 92 ? -11.749 2.609 10.307 1.00 96.19 92 CYS A C 1
ATOM 760 O O . CYS A 1 92 ? -11.339 1.451 10.290 1.00 96.19 92 CYS A O 1
ATOM 762 N N . SER A 1 93 ? -11.123 3.598 9.681 1.00 93.56 93 SER A N 1
ATOM 763 C CA . SER A 1 93 ? -10.002 3.370 8.767 1.00 93.56 93 SER A CA 1
ATOM 764 C C . SER A 1 93 ? -8.654 3.455 9.469 1.00 93.56 93 SER A C 1
ATOM 766 O O . SER A 1 93 ? -7.670 2.928 8.967 1.00 93.56 93 SER A O 1
ATOM 768 N N . THR A 1 94 ? -8.591 4.118 10.626 1.00 95.06 94 THR A N 1
ATOM 769 C CA . THR A 1 94 ? -7.322 4.381 11.310 1.00 95.06 94 THR A CA 1
ATOM 770 C C . THR A 1 94 ? -7.295 3.842 12.733 1.00 95.06 94 THR A C 1
ATOM 772 O O . THR A 1 94 ? -8.311 3.762 13.429 1.00 95.06 94 THR A O 1
ATOM 775 N N . ILE A 1 95 ? -6.085 3.552 13.211 1.00 96.38 95 ILE A N 1
ATOM 776 C CA . ILE A 1 95 ? -5.850 3.201 14.614 1.00 96.38 95 ILE A CA 1
ATOM 777 C C . ILE A 1 95 ? -6.246 4.316 15.589 1.00 96.38 95 ILE A C 1
ATOM 779 O O . ILE A 1 95 ? -6.612 4.022 16.721 1.00 96.38 95 ILE A O 1
ATOM 783 N N . TYR A 1 96 ? -6.202 5.583 15.172 1.00 97.44 96 TYR A N 1
ATOM 784 C CA . TYR A 1 96 ? -6.594 6.706 16.026 1.00 97.44 96 TYR A CA 1
ATOM 785 C C . TYR A 1 96 ? -8.109 6.759 16.218 1.00 97.44 96 TYR A C 1
ATOM 787 O O . TYR A 1 96 ? -8.571 6.901 17.342 1.00 97.44 96 TYR A O 1
ATOM 795 N N . GLU A 1 97 ? -8.883 6.533 15.156 1.00 97.94 97 GLU A N 1
ATOM 796 C CA . GLU A 1 97 ? -10.342 6.422 15.263 1.00 97.94 97 GLU A CA 1
ATOM 797 C C . GLU A 1 97 ? -10.757 5.202 16.096 1.00 97.94 97 GLU A C 1
ATOM 799 O O . GLU A 1 97 ? -11.713 5.276 16.867 1.00 97.94 97 GLU A O 1
ATOM 804 N N . ALA A 1 98 ? -10.029 4.083 15.980 1.00 98.00 98 ALA A N 1
ATOM 805 C CA . ALA A 1 98 ? -10.268 2.907 16.812 1.00 98.00 98 ALA A CA 1
ATOM 806 C C . ALA A 1 98 ? -9.942 3.173 18.290 1.00 98.00 98 ALA A C 1
ATOM 808 O O . ALA A 1 98 ? -10.694 2.742 19.168 1.00 98.00 98 ALA A O 1
ATOM 809 N N . LEU A 1 99 ? -8.843 3.885 18.574 1.00 98.19 99 LEU A N 1
ATOM 810 C CA . LEU A 1 99 ? -8.500 4.333 19.924 1.00 98.19 99 LEU A CA 1
ATOM 811 C C . LEU A 1 99 ? -9.620 5.210 20.493 1.00 98.19 99 LEU A C 1
ATOM 813 O O . LEU A 1 99 ? -10.128 4.903 21.572 1.00 98.19 99 LEU A O 1
ATOM 817 N N . ASP A 1 100 ? -10.003 6.263 19.770 1.00 98.19 100 ASP A N 1
ATOM 818 C CA . ASP A 1 100 ? -11.015 7.225 20.206 1.00 98.19 100 ASP A CA 1
ATOM 819 C C . ASP A 1 100 ? -12.349 6.522 20.477 1.00 98.19 100 ASP A C 1
ATOM 821 O O . ASP A 1 100 ? -12.925 6.689 21.550 1.00 98.19 100 ASP A O 1
ATOM 825 N N . ALA A 1 101 ? -12.783 5.625 19.583 1.00 97.75 101 ALA A N 1
ATOM 826 C CA . ALA A 1 101 ? -14.005 4.845 19.769 1.00 97.75 101 ALA A CA 1
ATOM 827 C C . ALA A 1 101 ? -13.993 4.005 21.059 1.00 97.75 101 ALA A C 1
ATOM 829 O O . ALA A 1 101 ? -15.007 3.916 21.757 1.00 97.75 101 ALA A O 1
ATOM 830 N N . VAL A 1 102 ? -12.858 3.385 21.402 1.00 97.81 102 VAL A N 1
ATOM 831 C CA . VAL A 1 102 ? -12.727 2.600 22.639 1.00 97.81 102 VAL A CA 1
ATOM 832 C C . VAL A 1 102 ? -12.661 3.500 23.876 1.00 97.81 102 VAL A C 1
ATOM 834 O O . VAL A 1 102 ? -13.264 3.166 24.898 1.00 97.81 102 VAL A O 1
ATOM 837 N N . VAL A 1 103 ? -11.962 4.634 23.807 1.00 97.69 103 VAL A N 1
ATOM 838 C CA . VAL A 1 103 ? -11.859 5.595 24.918 1.00 97.69 103 VAL A CA 1
ATOM 839 C C . VAL A 1 103 ? -13.221 6.225 25.218 1.00 97.69 103 VAL A C 1
ATOM 841 O O . VAL A 1 103 ? -13.658 6.217 26.373 1.00 97.69 103 VAL A O 1
ATOM 844 N N . ASP A 1 104 ? -13.938 6.672 24.190 1.00 97.19 104 ASP A N 1
ATOM 845 C CA . ASP A 1 104 ? -15.293 7.217 24.308 1.00 97.19 104 ASP A CA 1
ATOM 846 C C . ASP A 1 104 ? -16.268 6.180 24.877 1.00 97.19 104 ASP A C 1
ATOM 848 O O . ASP A 1 104 ? -17.109 6.490 25.731 1.00 97.19 104 ASP A O 1
ATOM 852 N N . ALA A 1 105 ? -16.130 4.917 24.465 1.00 95.38 105 ALA A N 1
ATOM 853 C CA . ALA A 1 105 ? -16.885 3.812 25.038 1.00 95.38 105 ALA A CA 1
ATOM 854 C C . ALA A 1 105 ? -16.550 3.576 26.520 1.00 95.38 105 ALA A C 1
ATOM 856 O O . ALA A 1 105 ? -17.465 3.351 27.316 1.00 95.38 105 ALA A O 1
ATOM 857 N N . GLY A 1 106 ? -15.273 3.659 26.906 1.00 95.19 106 GLY A N 1
ATOM 858 C CA . GLY A 1 106 ? -14.827 3.557 28.298 1.00 95.19 106 GLY A CA 1
ATOM 859 C C . GLY A 1 106 ? -15.496 4.597 29.194 1.00 95.19 106 GLY A C 1
ATOM 860 O O . GLY A 1 106 ? -16.055 4.254 30.238 1.00 95.19 106 GLY A O 1
ATOM 861 N N . ILE A 1 107 ? -15.554 5.849 28.729 1.00 95.06 107 ILE A N 1
ATOM 862 C CA . ILE A 1 107 ? -16.257 6.944 29.412 1.00 95.06 107 ILE A CA 1
ATOM 863 C C . ILE A 1 107 ? -17.766 6.664 29.472 1.00 95.06 107 ILE A C 1
ATOM 865 O O . ILE A 1 107 ? -18.378 6.735 30.539 1.00 95.06 107 ILE A O 1
ATOM 869 N N . THR A 1 108 ? -18.374 6.301 28.341 1.00 94.19 108 THR A N 1
ATOM 870 C CA . THR A 1 108 ? -19.831 6.124 28.210 1.00 94.19 108 THR A CA 1
ATOM 871 C C . THR A 1 108 ? -20.364 4.960 29.047 1.00 94.19 108 THR A C 1
ATOM 873 O O . THR A 1 108 ? -21.425 5.058 29.668 1.00 94.19 108 THR A O 1
ATOM 876 N N . PHE A 1 109 ? -19.641 3.841 29.075 1.00 92.25 109 PHE A N 1
ATOM 877 C CA . PHE A 1 109 ? -20.047 2.620 29.773 1.00 92.25 109 PHE A CA 1
ATOM 878 C C . PHE A 1 109 ? -19.339 2.424 31.120 1.00 92.25 109 PHE A C 1
ATOM 880 O O . PHE A 1 109 ? -19.575 1.408 31.782 1.00 92.25 109 PHE A O 1
ATOM 887 N N . ASN A 1 110 ? -18.540 3.410 31.542 1.00 93.00 110 ASN A N 1
ATOM 888 C CA . ASN A 1 110 ? -17.842 3.477 32.823 1.00 93.00 110 ASN A CA 1
ATOM 889 C C . ASN A 1 110 ? -16.931 2.259 33.073 1.00 93.00 110 ASN A C 1
ATOM 891 O O . ASN A 1 110 ? -17.117 1.514 34.043 1.00 93.00 110 ASN A O 1
ATOM 895 N N . PHE A 1 111 ? -15.970 2.049 32.170 1.00 93.00 111 PHE A N 1
ATOM 896 C CA . PHE A 1 111 ? -14.867 1.101 32.335 1.00 93.00 111 PHE A CA 1
ATOM 897 C C . PHE A 1 111 ? -13.524 1.752 31.998 1.00 93.00 111 PHE A C 1
ATOM 899 O O . PHE A 1 111 ? -13.436 2.594 31.107 1.00 93.00 111 PHE A O 1
ATOM 906 N N . ASP A 1 112 ? -12.478 1.328 32.701 1.00 94.56 112 ASP A N 1
ATOM 907 C CA . ASP A 1 112 ? -11.132 1.850 32.494 1.00 94.56 112 ASP A CA 1
ATOM 908 C C . ASP A 1 112 ? -10.500 1.270 31.224 1.00 94.56 112 ASP A C 1
ATOM 910 O O . ASP A 1 112 ? -10.643 0.081 30.916 1.00 94.56 112 ASP A O 1
ATOM 914 N N . VAL A 1 113 ? -9.765 2.119 30.508 1.00 96.38 113 VAL A N 1
ATOM 915 C CA . VAL A 1 113 ? -9.006 1.759 29.308 1.00 96.38 113 VAL A CA 1
ATOM 916 C C . VAL A 1 113 ? -7.545 2.110 29.548 1.00 96.38 113 VAL A C 1
ATOM 918 O O . VAL A 1 113 ? -7.211 3.278 29.740 1.00 96.38 113 VAL A O 1
ATOM 921 N N . ASP A 1 114 ? -6.661 1.112 29.504 1.00 97.44 114 ASP A N 1
ATOM 922 C CA . ASP A 1 114 ? -5.223 1.368 29.415 1.00 97.44 114 ASP A CA 1
ATOM 923 C C . ASP A 1 114 ? -4.895 1.824 27.988 1.00 97.44 114 ASP A C 1
ATOM 925 O O . ASP A 1 114 ? -4.754 1.023 27.060 1.00 97.44 114 ASP A O 1
ATOM 929 N N . THR A 1 115 ? -4.807 3.140 27.803 1.00 97.25 115 THR A N 1
ATOM 930 C CA . THR A 1 115 ? -4.556 3.752 26.495 1.00 97.25 115 THR A CA 1
ATOM 931 C C . THR A 1 115 ? -3.169 3.423 25.950 1.00 97.25 115 THR A C 1
ATOM 933 O O . THR A 1 115 ? -2.987 3.390 24.734 1.00 97.25 115 THR A O 1
ATOM 936 N N . THR A 1 116 ? -2.188 3.161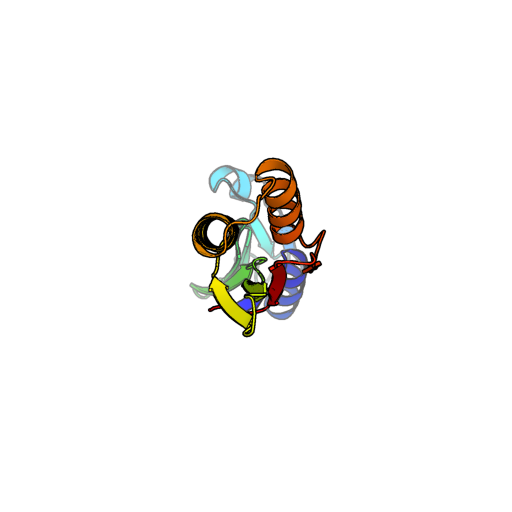 26.819 1.00 97.75 116 THR A N 1
ATOM 937 C CA . THR A 1 116 ? -0.824 2.819 26.392 1.00 97.75 116 THR A CA 1
ATOM 938 C C . THR A 1 116 ? -0.803 1.409 25.822 1.00 97.75 116 THR A C 1
ATOM 940 O O . THR A 1 116 ? -0.309 1.196 24.713 1.00 97.75 116 THR A O 1
ATOM 943 N N . GLU A 1 117 ? -1.383 0.449 26.545 1.00 97.75 117 GLU A N 1
ATOM 944 C CA . GLU A 1 117 ? -1.488 -0.932 26.073 1.00 97.75 117 GLU A CA 1
ATOM 945 C C . GLU A 1 117 ? -2.333 -1.021 24.794 1.00 97.75 117 GLU A C 1
ATOM 947 O O . GLU A 1 117 ? -1.952 -1.707 23.840 1.00 97.75 117 GLU A O 1
ATOM 952 N N . LEU A 1 118 ? -3.452 -0.291 24.744 1.00 98.06 118 LEU A N 1
ATOM 953 C CA . LEU A 1 118 ? -4.320 -0.234 23.572 1.00 98.06 118 LEU A CA 1
ATOM 954 C C . LEU A 1 118 ? -3.579 0.297 22.339 1.00 98.06 118 LEU A C 1
ATOM 956 O O . LEU A 1 118 ? -3.610 -0.347 21.291 1.00 98.06 118 LEU A O 1
ATOM 960 N N . MET A 1 119 ? -2.852 1.410 22.464 1.00 98.00 119 MET A N 1
ATOM 961 C CA . MET A 1 119 ? -2.094 1.968 21.340 1.00 98.00 119 MET A CA 1
ATOM 962 C C . MET A 1 119 ? -0.977 1.049 20.851 1.00 98.00 119 MET A C 1
ATOM 964 O O . MET A 1 119 ? -0.760 0.946 19.645 1.00 98.00 119 MET A O 1
ATOM 968 N N . LEU A 1 120 ? -0.297 0.331 21.750 1.00 97.88 120 LEU A N 1
ATOM 969 C CA . LEU A 1 120 ? 0.713 -0.655 21.355 1.00 97.88 120 LEU A CA 1
ATOM 970 C C . LEU A 1 120 ? 0.104 -1.815 20.555 1.00 97.88 120 LEU A C 1
ATOM 972 O O . LEU A 1 120 ? 0.700 -2.270 19.572 1.00 97.88 120 LEU A O 1
ATOM 976 N N . LYS A 1 121 ? -1.091 -2.281 20.943 1.00 98.19 121 LYS A N 1
ATOM 977 C CA . LYS A 1 121 ? -1.829 -3.298 20.183 1.00 98.19 121 LYS A CA 1
ATOM 978 C C . LYS A 1 121 ? -2.237 -2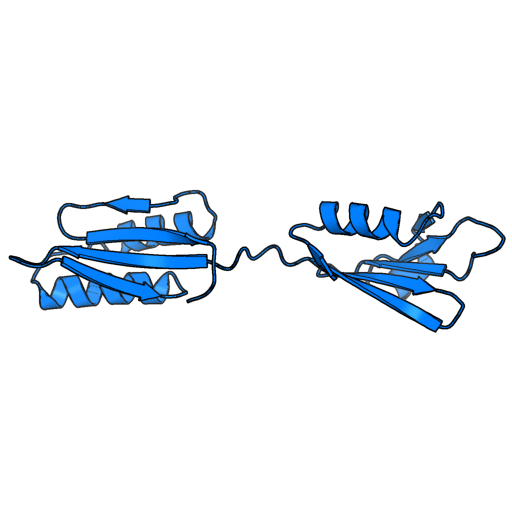.759 18.819 1.00 98.19 121 LYS A C 1
ATOM 980 O O . LYS A 1 121 ? -1.892 -3.384 17.825 1.00 98.19 121 LYS A O 1
ATOM 985 N N . LEU A 1 122 ? -2.877 -1.593 18.758 1.00 97.62 122 LEU A N 1
ATOM 986 C CA . LEU A 1 122 ? -3.330 -0.984 17.504 1.00 97.62 122 LEU A CA 1
ATOM 987 C C . LEU A 1 122 ? -2.170 -0.718 16.528 1.00 97.62 122 LEU A C 1
ATOM 989 O O . LEU A 1 122 ? -2.251 -1.103 15.368 1.00 97.62 122 LEU A O 1
ATOM 993 N N . ALA A 1 123 ? -1.038 -0.188 16.998 1.00 95.94 123 ALA A N 1
ATOM 994 C CA . ALA A 1 123 ? 0.156 -0.011 16.164 1.00 95.94 123 ALA A CA 1
ATOM 995 C C . ALA A 1 123 ? 0.735 -1.347 15.652 1.00 95.94 123 ALA A C 1
ATOM 997 O O . ALA A 1 123 ? 1.260 -1.433 14.540 1.00 95.94 123 ALA A O 1
ATOM 998 N N . SER A 1 124 ? 0.626 -2.419 16.443 1.00 95.69 124 SER A N 1
ATOM 999 C CA . SER A 1 124 ? 0.986 -3.767 15.984 1.00 95.69 124 SER A CA 1
ATOM 1000 C C . SER A 1 124 ? 0.017 -4.282 14.917 1.00 95.69 124 SER A C 1
ATOM 1002 O O . SER A 1 124 ? 0.430 -5.059 14.058 1.00 95.69 124 SER A O 1
ATOM 1004 N N . MET A 1 125 ? -1.243 -3.838 14.941 1.00 95.06 125 MET A N 1
ATOM 1005 C CA . MET A 1 125 ? -2.230 -4.180 13.918 1.00 95.06 125 MET A CA 1
ATOM 1006 C C . MET A 1 125 ? -1.968 -3.465 12.593 1.00 95.06 125 MET A C 1
ATOM 1008 O O . MET A 1 125 ? -2.056 -4.106 11.555 1.00 95.06 125 MET A O 1
ATOM 1012 N N . GLU A 1 126 ? -1.537 -2.202 12.618 1.00 89.69 126 GLU A N 1
ATOM 1013 C CA . GLU A 1 126 ? -1.159 -1.445 11.408 1.00 89.69 126 GLU A CA 1
ATOM 1014 C C . GLU A 1 126 ? -0.065 -2.149 10.583 1.00 89.69 126 GLU A C 1
ATOM 1016 O O . GLU A 1 126 ? -0.013 -2.057 9.362 1.00 89.69 126 GLU A O 1
ATOM 1021 N N . THR A 1 127 ? 0.814 -2.889 11.266 1.00 85.75 127 THR A N 1
ATOM 1022 C CA . THR A 1 127 ? 1.934 -3.625 10.655 1.00 85.75 127 THR A CA 1
ATOM 1023 C C . THR A 1 127 ? 1.656 -5.117 10.464 1.00 85.75 127 THR A C 1
ATOM 1025 O O . THR A 1 127 ? 2.599 -5.893 10.307 1.00 85.75 127 THR A O 1
ATOM 1028 N N . ASP A 1 128 ? 0.388 -5.536 10.535 1.00 83.75 128 ASP A N 1
ATOM 1029 C CA . ASP A 1 128 ? -0.063 -6.931 10.408 1.00 83.75 128 ASP A CA 1
ATOM 1030 C C . ASP A 1 128 ? 0.533 -7.925 11.419 1.00 83.75 128 ASP A C 1
ATOM 1032 O O . ASP A 1 128 ? 0.348 -9.139 11.318 1.00 83.75 128 ASP A O 1
ATOM 1036 N N . LYS A 1 129 ? 1.205 -7.434 12.467 1.00 90.31 129 LYS A N 1
ATOM 1037 C CA . LYS A 1 129 ? 1.744 -8.278 13.546 1.00 90.31 129 LYS A CA 1
ATOM 1038 C C . LYS A 1 129 ? 0.652 -8.783 14.484 1.00 90.31 129 LYS A C 1
ATOM 1040 O O . LYS A 1 129 ? 0.857 -9.770 15.189 1.00 90.31 129 LYS A O 1
ATOM 1045 N N . LEU A 1 130 ? -0.490 -8.101 14.511 1.00 94.94 130 LEU A N 1
ATOM 1046 C CA . LEU A 1 130 ? -1.670 -8.467 15.282 1.00 94.94 130 LEU A CA 1
ATOM 1047 C C . LEU A 1 130 ? -2.912 -8.285 14.405 1.00 94.94 130 LEU A C 1
ATOM 1049 O O . LEU A 1 130 ? -3.146 -7.206 13.889 1.00 94.94 130 LEU A O 1
ATOM 1053 N N . ILE A 1 131 ? -3.737 -9.316 14.242 1.00 96.06 131 ILE A N 1
ATOM 1054 C CA . ILE A 1 131 ? -4.953 -9.201 13.412 1.00 96.06 131 ILE A CA 1
ATOM 1055 C C . ILE A 1 131 ? -6.180 -8.838 14.249 1.00 96.06 131 ILE A C 1
ATOM 1057 O O . ILE A 1 131 ? -7.082 -8.146 13.782 1.00 96.06 131 ILE A O 1
ATOM 1061 N N . SER A 1 132 ? -6.232 -9.277 15.503 1.00 97.81 132 SER A N 1
ATOM 1062 C CA . SER A 1 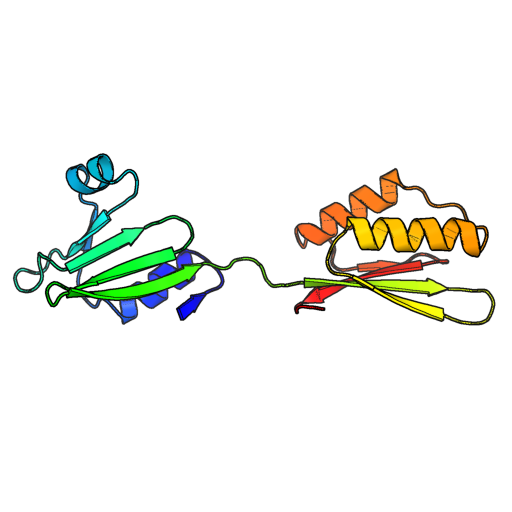132 ? -7.319 -8.929 16.414 1.00 97.81 132 SER A CA 1
ATOM 1063 C C . SER A 1 132 ? -6.925 -9.139 17.861 1.00 97.81 132 SER A C 1
ATOM 1065 O O . SER A 1 132 ? -6.096 -10.002 18.159 1.00 97.81 132 SER A O 1
ATOM 1067 N N . PHE A 1 133 ? -7.600 -8.444 18.764 1.00 97.94 133 PHE A N 1
ATOM 1068 C CA . PHE A 1 133 ? -7.586 -8.763 20.184 1.00 97.94 133 PHE A CA 1
ATOM 1069 C C . PHE A 1 133 ? -8.965 -8.519 20.796 1.00 97.94 133 PHE A C 1
ATOM 1071 O O . PHE A 1 133 ? -9.755 -7.729 20.288 1.00 97.94 133 PHE A O 1
ATOM 1078 N N . GLU A 1 134 ? -9.227 -9.196 21.909 1.00 96.00 134 GLU A N 1
ATOM 1079 C CA . GLU A 1 134 ? -10.497 -9.144 22.624 1.00 96.00 134 GLU A CA 1
ATOM 1080 C C . GLU A 1 134 ? -10.234 -8.964 24.118 1.00 96.00 134 GLU A C 1
ATOM 1082 O O . GLU A 1 134 ? -9.270 -9.495 24.676 1.00 96.00 134 GLU A O 1
ATOM 1087 N N . THR A 1 135 ? -11.119 -8.231 24.775 1.00 93.31 135 THR A N 1
ATOM 1088 C CA . THR A 1 135 ? -11.195 -8.096 26.228 1.00 93.31 135 THR A CA 1
ATOM 1089 C C . THR A 1 135 ? -12.617 -8.421 26.677 1.00 93.31 135 THR A C 1
ATOM 1091 O O . THR A 1 135 ? -13.527 -8.594 25.871 1.00 93.31 135 THR A O 1
ATOM 1094 N N . HIS A 1 136 ? -12.861 -8.429 27.986 1.00 90.81 136 HIS A N 1
ATOM 1095 C CA . HIS A 1 136 ? -14.223 -8.563 28.507 1.00 90.81 136 HIS A CA 1
ATOM 1096 C C . HIS A 1 136 ? -15.181 -7.410 28.120 1.00 90.81 136 HIS A C 1
ATOM 1098 O O . HIS A 1 136 ? -16.391 -7.559 28.279 1.00 90.81 136 HIS A O 1
ATOM 1104 N N . ARG A 1 137 ? -14.667 -6.254 27.662 1.00 94.12 137 ARG A N 1
ATOM 1105 C CA . ARG A 1 137 ? -15.451 -5.024 27.417 1.00 94.12 137 ARG A CA 1
ATOM 1106 C C . ARG A 1 137 ? -15.448 -4.585 25.967 1.00 94.12 137 ARG A C 1
ATOM 1108 O O . ARG A 1 137 ? -16.414 -3.971 25.536 1.00 94.12 137 ARG A O 1
ATOM 1115 N N . PHE A 1 138 ? -14.381 -4.866 25.239 1.00 96.62 138 PHE A N 1
ATOM 1116 C CA . PHE A 1 138 ? -14.234 -4.467 23.850 1.00 96.62 138 PHE A CA 1
ATOM 1117 C C . PHE A 1 138 ? -13.222 -5.349 23.123 1.00 96.62 138 PHE A C 1
ATOM 1119 O O . PHE A 1 138 ? -12.373 -5.979 23.759 1.00 96.62 138 PHE A O 1
ATOM 1126 N N . GLY A 1 139 ? -13.282 -5.321 21.802 1.00 97.69 139 GLY A N 1
ATOM 1127 C CA . GLY A 1 139 ? -12.347 -5.967 20.897 1.00 97.69 139 GLY A CA 1
ATOM 1128 C C . GLY A 1 139 ? -12.114 -5.107 19.672 1.00 97.69 139 GLY A C 1
ATOM 1129 O O . GLY A 1 139 ? -12.931 -4.246 19.343 1.00 97.69 139 GLY A O 1
ATOM 1130 N N . VAL A 1 140 ? -10.981 -5.329 19.017 1.00 98.25 140 VAL A N 1
ATOM 1131 C CA . VAL A 1 140 ? -10.651 -4.678 17.749 1.00 98.25 140 VAL A CA 1
ATOM 1132 C C . VAL A 1 140 ? -10.130 -5.733 16.793 1.00 98.25 140 VAL A C 1
ATOM 1134 O O . VAL A 1 140 ? -9.301 -6.571 17.163 1.00 98.25 140 VAL A O 1
ATOM 1137 N N . ARG A 1 141 ? -10.601 -5.690 15.549 1.00 97.88 141 ARG A N 1
ATOM 1138 C CA . ARG A 1 141 ? -10.173 -6.584 14.475 1.00 97.88 141 ARG A CA 1
ATOM 1139 C C . ARG A 1 141 ? -9.802 -5.789 13.233 1.00 97.88 141 ARG A C 1
ATOM 1141 O O . ARG A 1 141 ? -10.611 -5.010 12.748 1.00 97.88 141 ARG A O 1
ATOM 1148 N N . ARG A 1 142 ? -8.613 -6.049 12.690 1.00 95.00 142 ARG A N 1
ATOM 1149 C CA . ARG A 1 142 ? -8.186 -5.572 11.375 1.00 95.00 142 ARG A CA 1
ATOM 1150 C C . ARG A 1 142 ? -8.847 -6.418 10.292 1.00 95.00 142 ARG A C 1
ATOM 1152 O O . ARG A 1 142 ? -8.899 -7.649 10.391 1.00 95.00 142 ARG A O 1
ATOM 1159 N N . LYS A 1 143 ? -9.346 -5.762 9.255 1.00 93.44 143 LYS A N 1
ATOM 1160 C CA . LYS A 1 143 ? -9.995 -6.372 8.097 1.00 93.44 143 LYS A CA 1
ATOM 1161 C C . LYS A 1 143 ? -9.403 -5.796 6.818 1.00 93.44 143 LYS A C 1
ATOM 1163 O O . LYS A 1 143 ? -9.180 -4.593 6.779 1.00 93.44 143 LYS A O 1
ATOM 1168 N N . PRO A 1 144 ? -9.182 -6.610 5.776 1.00 88.81 144 PRO A N 1
ATOM 1169 C CA . PRO A 1 144 ? -8.861 -6.079 4.459 1.00 88.81 144 PRO A CA 1
ATOM 1170 C C . PRO A 1 144 ? -10.089 -5.379 3.849 1.00 88.81 144 PRO A C 1
ATOM 1172 O O . PRO A 1 144 ? -11.228 -5.777 4.101 1.00 88.81 144 PRO A O 1
ATOM 1175 N N . GLY A 1 145 ? -9.844 -4.388 2.999 1.00 82.62 145 GLY A N 1
ATOM 1176 C CA . GLY A 1 145 ? -10.834 -3.543 2.332 1.00 82.62 145 GLY A CA 1
ATOM 1177 C C . GLY A 1 145 ? -10.918 -2.120 2.894 1.00 82.62 145 GLY A C 1
ATOM 1178 O O . GLY A 1 145 ? -10.545 -1.863 4.038 1.00 82.62 145 GLY A O 1
ATOM 1179 N N . GLU A 1 146 ? -11.437 -1.207 2.073 1.00 78.44 146 GLU A N 1
ATOM 1180 C CA . GLU A 1 146 ? -11.846 0.147 2.480 1.00 78.44 146 GLU A CA 1
ATOM 1181 C C . GLU A 1 146 ? -13.128 0.103 3.344 1.00 78.44 146 GLU A C 1
ATOM 1183 O O . GLU A 1 146 ? -13.823 -0.919 3.364 1.00 78.44 146 GLU A O 1
ATOM 1188 N N . VAL A 1 147 ? -13.418 1.200 4.059 1.00 77.75 147 VAL A N 1
ATOM 1189 C CA . VAL A 1 147 ? -14.668 1.419 4.823 1.00 77.75 147 VAL A CA 1
ATOM 1190 C C . VAL A 1 147 ? -15.749 2.025 3.942 1.00 77.75 147 VAL A C 1
ATOM 1192 O O . VAL A 1 147 ? -15.432 3.004 3.229 1.00 77.75 147 VAL A O 1
#

Secondary structure (DSSP, 8-state):
-EESSHHHHHHHHHHH--S-EEE-HHHHHHHTS-EEEE-SGGGTT-EEEE-SSEEEEE-TTS-EEEEEE-----EEEEEEEE-SS-EEEEEESSHHHHHHHHHHHHHHHT----HHHHHHHHHHHHTTS-SEEE-SSEEEEEEES--

Radius of gyration: 23.65 Å; chains: 1; bounding box: 52×22×65 Å

Sequence (147 aa):
MTVKSIQEAWDEVNKIFPYDYEKNETASKNAGYPIYYSTTSDHQNNWISDLGNRLEVNFEDGRSVNVWVNSEEYHHFEVTVSGKSHNFSYVCSTIYEALDAVVDAGITFNFDVDTTELMLKLASMETDKLISFETHRFGVRRKPGEV

Organism: NCBI:txid657313